Protein AF-A0A3D4QYD0-F1 (afdb_monomer_lite)

Structure (mmCIF, N/CA/C/O backbone):
data_AF-A0A3D4QYD0-F1
#
_entry.id   AF-A0A3D4QYD0-F1
#
loop_
_atom_site.group_PDB
_atom_site.id
_atom_site.type_symbol
_atom_site.label_atom_id
_atom_site.label_alt_id
_atom_site.label_comp_id
_atom_site.label_asym_id
_atom_site.label_entity_id
_atom_site.label_seq_id
_atom_site.pdbx_PDB_ins_code
_atom_site.Cartn_x
_atom_site.Cartn_y
_atom_site.Cartn_z
_atom_site.occupancy
_atom_site.B_iso_or_equiv
_atom_site.auth_seq_id
_atom_site.auth_comp_id
_atom_site.auth_asym_id
_atom_site.auth_atom_id
_atom_site.pdbx_PDB_model_num
ATOM 1 N N . THR A 1 1 ? -41.172 -3.448 20.785 1.00 46.31 1 THR A N 1
ATOM 2 C CA . THR A 1 1 ? -39.763 -3.415 20.336 1.00 46.31 1 THR A CA 1
ATOM 3 C C . THR A 1 1 ? -39.724 -2.817 18.942 1.00 46.31 1 THR A C 1
ATOM 5 O O . THR A 1 1 ? -40.119 -3.503 18.007 1.00 46.31 1 THR A O 1
ATOM 8 N N . PRO A 1 2 ? -39.387 -1.530 18.758 1.00 45.53 2 PRO A N 1
ATOM 9 C CA . PRO A 1 2 ? -39.465 -0.935 17.432 1.00 45.53 2 PRO A CA 1
ATOM 10 C C . PRO A 1 2 ? -38.263 -1.368 16.581 1.00 45.53 2 PRO A C 1
ATOM 12 O O . PRO A 1 2 ? -37.154 -0.883 16.763 1.00 45.53 2 PRO A O 1
ATOM 15 N N . GLY A 1 3 ? -38.528 -2.342 15.707 1.00 53.28 3 GLY A N 1
ATOM 16 C CA . GLY A 1 3 ? -38.059 -2.452 14.323 1.00 53.28 3 GLY A CA 1
ATOM 17 C C . GLY A 1 3 ? -36.594 -2.155 14.017 1.00 53.28 3 GLY A C 1
ATOM 18 O O . GLY A 1 3 ? -36.267 -1.047 13.601 1.00 53.28 3 GLY A O 1
ATOM 19 N N . ALA A 1 4 ? -35.744 -3.183 14.053 1.00 59.50 4 ALA A N 1
ATOM 20 C CA . ALA A 1 4 ? -34.556 -3.183 13.208 1.00 59.50 4 ALA A CA 1
ATOM 21 C C . ALA A 1 4 ? -35.024 -3.192 11.743 1.00 59.50 4 ALA A C 1
ATOM 23 O O . ALA A 1 4 ? -35.640 -4.154 11.282 1.00 59.50 4 ALA A O 1
ATOM 24 N N . ASN A 1 5 ? -34.801 -2.086 11.038 1.00 57.06 5 ASN A N 1
ATOM 25 C CA . ASN A 1 5 ? -35.096 -1.969 9.619 1.00 57.06 5 ASN A CA 1
ATOM 26 C C . ASN A 1 5 ? -34.198 -2.957 8.854 1.00 57.06 5 ASN A C 1
ATOM 28 O O . ASN A 1 5 ? -32.980 -2.793 8.820 1.00 57.06 5 ASN A O 1
ATOM 32 N N . ALA A 1 6 ? -34.792 -3.997 8.269 1.00 59.56 6 ALA A N 1
ATOM 33 C CA . ALA A 1 6 ? -34.094 -5.098 7.599 1.00 59.56 6 ALA A CA 1
ATOM 34 C C . ALA A 1 6 ? -33.412 -4.709 6.264 1.00 59.56 6 ALA A C 1
ATOM 36 O O . ALA A 1 6 ? -32.922 -5.584 5.560 1.00 59.56 6 ALA A O 1
ATOM 37 N N . ASN A 1 7 ? -33.356 -3.412 5.929 1.00 63.47 7 ASN A N 1
ATOM 38 C CA . ASN A 1 7 ? -32.821 -2.874 4.672 1.00 63.47 7 ASN A CA 1
ATOM 39 C C . ASN A 1 7 ? -31.618 -1.925 4.855 1.00 63.47 7 ASN A C 1
ATOM 41 O O . ASN A 1 7 ? -31.359 -1.094 3.987 1.00 63.47 7 ASN A O 1
ATOM 45 N N . ALA A 1 8 ? -30.884 -1.995 5.969 1.00 69.38 8 ALA A N 1
ATOM 46 C CA . ALA A 1 8 ? -29.670 -1.193 6.120 1.00 69.38 8 ALA A CA 1
ATOM 47 C C . ALA A 1 8 ? -28.590 -1.663 5.126 1.00 69.38 8 ALA A C 1
ATOM 49 O O . ALA A 1 8 ? -28.010 -2.739 5.287 1.00 69.38 8 ALA A O 1
ATOM 50 N N . VAL A 1 9 ? -28.318 -0.856 4.096 1.00 77.50 9 VAL A N 1
ATOM 51 C CA . VAL A 1 9 ? -27.144 -1.033 3.234 1.00 77.50 9 VAL A CA 1
ATOM 52 C C . VAL A 1 9 ? -25.910 -0.773 4.091 1.00 77.50 9 VAL A C 1
ATOM 54 O O . VAL A 1 9 ? -25.807 0.264 4.742 1.00 77.50 9 VAL A O 1
ATOM 57 N N . LYS A 1 10 ? -24.983 -1.732 4.128 1.00 82.44 10 LYS A N 1
ATOM 58 C CA . LYS A 1 10 ? -23.708 -1.549 4.815 1.00 82.44 10 LYS A CA 1
ATOM 59 C C . LYS A 1 10 ? -22.708 -0.951 3.833 1.00 82.44 10 LYS A C 1
ATOM 61 O O . LYS A 1 10 ? -22.217 -1.652 2.953 1.00 82.44 10 LYS A O 1
ATOM 66 N N . GLU A 1 11 ? -22.428 0.333 3.989 1.00 87.94 11 GLU A N 1
ATOM 67 C CA . GLU A 1 11 ? -21.356 1.016 3.269 1.00 87.94 11 GLU A CA 1
ATOM 68 C C . GLU A 1 11 ? -20.013 0.609 3.887 1.00 87.94 11 GLU A C 1
ATOM 70 O O . GLU A 1 11 ? -19.832 0.651 5.105 1.00 87.94 11 GLU A O 1
ATOM 75 N N . LEU A 1 12 ? -19.095 0.127 3.053 1.00 94.88 12 LEU A N 1
ATOM 76 C CA . LEU A 1 12 ? -17.784 -0.382 3.450 1.00 94.88 12 LEU A CA 1
ATOM 77 C C . LEU A 1 12 ? -16.720 0.267 2.572 1.00 94.88 12 LEU A C 1
ATOM 79 O O . LEU A 1 12 ? -16.982 0.575 1.409 1.00 94.88 12 LEU A O 1
ATOM 83 N N . LEU A 1 13 ? -15.523 0.443 3.122 1.00 95.88 13 LEU A N 1
ATOM 84 C CA . LEU A 1 13 ? -14.437 1.151 2.459 1.00 95.88 13 LEU A CA 1
ATOM 85 C C . LEU A 1 13 ? -13.306 0.215 2.041 1.00 95.88 13 LEU A C 1
ATOM 87 O O . LEU A 1 13 ? -12.971 -0.761 2.722 1.00 95.88 13 LEU A O 1
ATOM 91 N N . LEU A 1 14 ? -12.697 0.580 0.919 1.00 97.06 14 LEU A N 1
ATOM 92 C CA . LEU A 1 14 ? -11.412 0.087 0.458 1.00 97.06 14 LEU A CA 1
ATOM 93 C C . LEU A 1 14 ? -10.445 1.269 0.454 1.00 97.06 14 LEU A C 1
ATOM 95 O O . LEU A 1 14 ? -10.758 2.297 -0.139 1.00 97.06 14 LEU A O 1
ATOM 99 N N . ALA A 1 15 ? -9.285 1.116 1.089 1.00 97.50 15 ALA A N 1
ATOM 100 C CA . ALA A 1 15 ? -8.208 2.099 0.989 1.00 97.50 15 ALA A CA 1
ATOM 101 C C . ALA A 1 15 ? -7.255 1.712 -0.147 1.00 97.50 15 ALA A C 1
ATOM 103 O O . ALA A 1 15 ? -6.798 0.570 -0.205 1.00 97.50 15 ALA A O 1
ATOM 104 N N . ASP A 1 16 ? -6.947 2.648 -1.038 1.00 97.69 16 ASP A N 1
ATOM 105 C CA . ASP A 1 16 ? -5.992 2.459 -2.131 1.00 97.69 16 ASP A CA 1
ATOM 106 C C . ASP A 1 16 ? -4.821 3.431 -1.944 1.00 97.69 16 ASP A C 1
ATOM 108 O O . ASP A 1 16 ? -4.998 4.648 -2.026 1.00 97.69 16 ASP A O 1
ATOM 112 N N . SER A 1 17 ? -3.619 2.898 -1.699 1.00 96.38 17 SER A N 1
ATOM 113 C CA . SER A 1 17 ? -2.439 3.719 -1.392 1.00 96.38 17 SER A CA 1
ATOM 114 C C . SER A 1 17 ? -2.052 4.682 -2.517 1.00 96.38 17 SER A C 1
ATOM 116 O O . SER A 1 17 ? -1.498 5.745 -2.245 1.00 96.38 17 SER A O 1
ATOM 118 N N . TYR A 1 18 ? -2.340 4.348 -3.776 1.00 96.38 18 TYR A N 1
ATOM 119 C CA . TYR A 1 18 ? -2.056 5.227 -4.909 1.00 96.38 18 TYR A CA 1
ATOM 120 C C . TYR A 1 18 ? -3.014 6.406 -4.960 1.00 96.38 18 TYR A C 1
ATOM 122 O O . TYR A 1 18 ? -2.561 7.532 -5.151 1.00 96.38 18 TYR A O 1
ATOM 130 N N . HIS A 1 19 ? -4.314 6.173 -4.763 1.00 97.56 19 HIS A N 1
ATOM 131 C CA . HIS A 1 19 ? -5.282 7.268 -4.722 1.00 97.56 19 HIS A CA 1
ATOM 132 C C . HIS A 1 19 ? -5.025 8.179 -3.523 1.00 97.56 19 HIS A C 1
ATOM 134 O O . HIS A 1 19 ? -4.993 9.394 -3.687 1.00 97.56 19 HIS A O 1
ATOM 140 N N . MET A 1 20 ? -4.712 7.612 -2.357 1.00 96.44 20 MET A N 1
ATOM 141 C CA . MET A 1 20 ? -4.337 8.402 -1.184 1.00 96.44 20 MET A CA 1
ATOM 142 C C . MET A 1 20 ? -3.087 9.259 -1.438 1.00 96.44 20 MET A C 1
ATOM 144 O O . MET A 1 20 ? -3.070 10.440 -1.098 1.00 96.44 20 MET A O 1
ATOM 148 N N . ALA A 1 21 ? -2.056 8.710 -2.092 1.00 94.19 21 ALA A N 1
ATOM 149 C CA . ALA A 1 21 ? -0.861 9.473 -2.456 1.00 94.19 21 ALA A CA 1
ATOM 150 C C . ALA A 1 21 ? -1.158 10.575 -3.492 1.00 94.19 21 ALA A C 1
ATOM 152 O O . ALA A 1 21 ? -0.674 11.700 -3.351 1.00 94.19 21 ALA A O 1
ATOM 153 N N . LEU A 1 22 ? -1.964 10.270 -4.516 1.00 95.25 22 LEU A N 1
ATOM 154 C CA . LEU A 1 22 ? -2.351 11.208 -5.573 1.00 95.25 22 LEU A CA 1
ATOM 155 C C . LEU A 1 22 ? -3.144 12.398 -5.016 1.00 95.25 22 LEU A C 1
ATOM 157 O O . LEU A 1 22 ? -2.841 13.547 -5.343 1.00 95.25 22 LEU A O 1
ATOM 161 N N . GLU A 1 23 ? -4.107 12.119 -4.139 1.00 97.19 23 GLU A N 1
ATOM 162 C CA . GLU A 1 23 ? -4.979 13.117 -3.510 1.00 97.19 23 GLU A CA 1
ATOM 163 C C . GLU A 1 23 ? -4.333 13.798 -2.292 1.00 97.19 23 GLU A C 1
ATOM 165 O O . GLU A 1 23 ? -4.920 14.700 -1.694 1.00 97.19 23 GLU A O 1
ATOM 170 N N . LYS A 1 24 ? -3.100 13.406 -1.934 1.00 95.31 24 LYS A N 1
ATOM 171 C CA . LYS A 1 24 ? -2.380 13.869 -0.733 1.00 95.31 24 LYS A CA 1
ATOM 172 C C . LYS A 1 24 ? -3.205 13.673 0.541 1.00 95.31 24 LYS A C 1
ATOM 174 O O . LYS A 1 24 ? -3.205 14.519 1.438 1.00 95.31 24 LYS A O 1
ATOM 179 N N . GLU A 1 25 ? -3.922 12.560 0.601 1.00 96.06 25 GLU A N 1
ATOM 180 C CA . GLU A 1 25 ? -4.767 12.205 1.727 1.00 96.06 25 GLU A CA 1
ATOM 181 C C . GLU A 1 25 ? -3.893 11.842 2.939 1.00 96.06 25 GLU A C 1
ATOM 183 O O . GLU A 1 25 ? -2.952 11.049 2.813 1.00 96.06 25 GLU A O 1
ATOM 188 N N . PRO A 1 26 ? -4.151 12.416 4.127 1.00 95.50 26 PRO A N 1
ATOM 189 C CA . PRO A 1 26 ? -3.360 12.102 5.306 1.00 95.50 26 PRO A CA 1
ATOM 190 C C . PRO A 1 26 ? -3.639 10.670 5.766 1.00 95.50 26 PRO A C 1
ATOM 192 O O . PRO A 1 26 ? -4.789 10.258 5.869 1.00 95.50 26 PRO A O 1
ATOM 195 N N . LEU A 1 27 ? -2.604 9.919 6.150 1.00 95.19 27 LEU A N 1
ATOM 196 C CA . LEU A 1 27 ? -2.774 8.523 6.577 1.00 95.19 27 LEU A CA 1
ATOM 197 C C . LEU A 1 27 ? -3.623 8.349 7.851 1.00 95.19 27 LEU A C 1
ATOM 199 O O . LEU A 1 27 ? -4.097 7.245 8.120 1.00 95.19 27 LEU A O 1
ATOM 203 N N .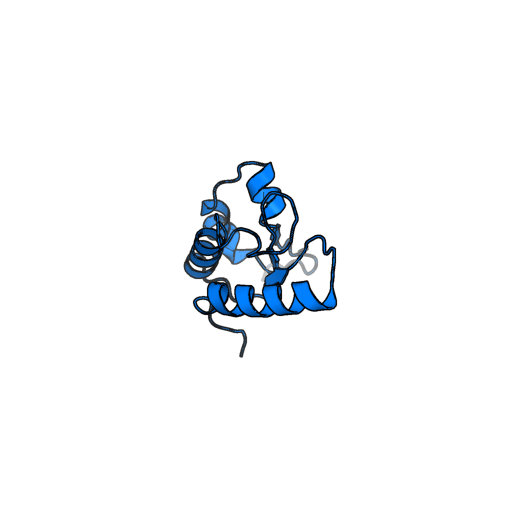 SER A 1 28 ? -3.861 9.423 8.614 1.00 95.69 28 SER A N 1
ATOM 204 C CA . SER A 1 28 ? -4.739 9.407 9.792 1.00 95.69 28 SER A CA 1
ATOM 205 C C . SER A 1 28 ? -6.164 8.949 9.468 1.00 95.69 28 SER A C 1
ATOM 207 O O . SER A 1 28 ? -6.797 8.319 10.317 1.00 95.69 28 SER A O 1
ATOM 209 N N . VAL A 1 29 ? -6.636 9.156 8.230 1.00 96.31 29 VAL A N 1
ATOM 210 C CA . VAL A 1 29 ? -7.969 8.706 7.786 1.00 96.31 29 VAL A CA 1
ATOM 211 C C . VAL A 1 29 ? -8.161 7.196 7.918 1.00 96.31 29 VAL A C 1
ATOM 213 O O . VAL A 1 29 ? -9.285 6.737 8.117 1.00 96.31 29 VAL A O 1
ATOM 216 N N . LEU A 1 30 ? -7.082 6.404 7.855 1.00 96.25 30 LEU A N 1
ATOM 217 C CA . LEU A 1 30 ? -7.143 4.950 8.033 1.00 96.25 30 LEU A CA 1
ATOM 218 C C . LEU A 1 30 ? -7.599 4.584 9.447 1.00 96.25 30 LEU A C 1
ATOM 220 O O . LEU A 1 30 ? -8.341 3.621 9.628 1.00 96.25 30 LEU A O 1
ATOM 224 N N . SER A 1 31 ? -7.180 5.366 10.444 1.00 94.50 31 SER A N 1
ATOM 225 C CA . SER A 1 31 ? -7.630 5.199 11.826 1.00 94.50 31 SER A CA 1
ATOM 226 C C . SER A 1 31 ? -9.054 5.724 12.009 1.00 94.50 31 SER A C 1
ATOM 228 O O . SER A 1 31 ? -9.885 5.031 12.598 1.00 94.50 31 SER A O 1
ATOM 230 N N . ASP A 1 32 ? -9.371 6.889 11.439 1.00 95.88 32 ASP A N 1
ATOM 231 C CA . ASP A 1 32 ? -10.704 7.507 11.540 1.00 95.88 32 ASP A CA 1
ATOM 232 C C . ASP A 1 32 ? -11.804 6.619 10.929 1.00 95.88 32 ASP A C 1
ATOM 234 O O . ASP A 1 32 ? -12.936 6.558 11.418 1.00 95.88 32 ASP A O 1
ATOM 238 N N . THR A 1 33 ? -11.456 5.863 9.886 1.00 95.25 33 THR A N 1
ATOM 239 C CA . THR A 1 33 ? -12.377 5.002 9.128 1.00 95.25 33 THR A CA 1
ATOM 240 C C . THR A 1 33 ? -12.181 3.505 9.373 1.00 95.25 33 THR A C 1
ATOM 242 O O . THR A 1 33 ? -12.816 2.680 8.712 1.00 95.25 33 THR A O 1
ATOM 245 N N . ALA A 1 34 ? -11.374 3.120 10.368 1.00 94.56 34 ALA A N 1
ATOM 246 C CA . ALA A 1 34 ? -10.992 1.727 10.629 1.00 94.56 34 ALA A CA 1
ATOM 247 C C . ALA A 1 34 ? -12.184 0.756 10.751 1.00 94.56 34 ALA A C 1
ATOM 249 O O . ALA A 1 34 ? -12.109 -0.401 10.346 1.00 94.56 34 ALA A O 1
ATOM 250 N N . HIS A 1 35 ? -13.309 1.236 11.288 1.00 93.25 35 HIS A N 1
ATOM 251 C CA . HIS A 1 35 ? -14.539 0.466 11.484 1.00 93.25 35 HIS A CA 1
ATOM 252 C C . HIS A 1 35 ? -15.306 0.154 10.181 1.00 93.25 35 HIS A C 1
ATOM 254 O O . HIS A 1 35 ? -16.161 -0.736 10.178 1.00 93.25 35 HIS A O 1
ATOM 260 N N . LEU A 1 36 ? -15.001 0.860 9.087 1.00 95.31 36 LEU A N 1
ATOM 261 C CA . LEU A 1 36 ? -15.579 0.667 7.751 1.00 95.31 36 LEU A CA 1
ATOM 262 C C . LEU A 1 36 ? -14.606 -0.020 6.784 1.00 95.31 36 LEU A C 1
ATOM 264 O O . LEU A 1 36 ? -15.045 -0.557 5.767 1.00 95.31 36 LEU A O 1
ATOM 268 N N . LEU A 1 37 ? -13.304 0.002 7.081 1.00 95.12 37 LEU A N 1
ATOM 269 C CA . LEU A 1 37 ? -12.251 -0.499 6.202 1.00 95.12 37 LEU A CA 1
ATOM 270 C C . LEU A 1 37 ? -12.246 -2.034 6.136 1.00 95.12 37 LEU A C 1
ATOM 272 O O . LEU A 1 37 ? -11.965 -2.718 7.122 1.00 95.12 37 LEU A O 1
ATOM 276 N N . VAL A 1 38 ? -12.514 -2.588 4.952 1.00 94.94 38 VAL A N 1
ATOM 277 C CA . VAL A 1 38 ? -12.592 -4.048 4.734 1.00 94.94 38 VAL A CA 1
ATOM 278 C C . VAL A 1 38 ? -11.582 -4.584 3.733 1.00 94.94 38 VAL A C 1
ATOM 280 O O . VAL A 1 38 ? -11.313 -5.788 3.731 1.00 94.94 38 VAL A O 1
ATOM 283 N N . HIS A 1 39 ? -11.022 -3.717 2.891 1.00 96.00 39 HIS A N 1
ATOM 284 C CA . HIS A 1 39 ? -10.006 -4.104 1.925 1.00 96.00 39 HIS A CA 1
ATOM 285 C C . HIS A 1 39 ? -8.966 -3.004 1.710 1.00 96.00 39 HIS A C 1
ATOM 287 O O . HIS A 1 39 ? -9.218 -1.832 1.980 1.00 96.00 39 HIS A O 1
ATOM 293 N N . VAL A 1 40 ? -7.790 -3.395 1.225 1.00 97.06 40 VAL A N 1
ATOM 294 C CA . VAL A 1 40 ? -6.685 -2.486 0.933 1.00 97.06 40 VAL A CA 1
ATOM 295 C C . VAL A 1 40 ? -6.051 -2.884 -0.390 1.00 97.06 40 VAL A C 1
ATOM 297 O O . VAL A 1 40 ? -5.654 -4.043 -0.568 1.00 97.06 40 VAL A O 1
ATOM 300 N N . HIS A 1 41 ? -5.895 -1.903 -1.267 1.00 97.75 41 HIS A N 1
ATOM 301 C CA . HIS A 1 41 ? -5.037 -1.972 -2.437 1.00 97.75 41 HIS A CA 1
ATOM 302 C C . HIS A 1 41 ? -3.740 -1.205 -2.190 1.00 97.75 41 HIS A C 1
ATOM 304 O O . HIS A 1 41 ? -3.731 -0.152 -1.551 1.00 97.75 41 HIS A O 1
ATOM 310 N N . ILE A 1 42 ? -2.632 -1.765 -2.672 1.00 95.38 42 ILE A N 1
ATOM 311 C CA . ILE A 1 42 ? -1.303 -1.197 -2.461 1.00 95.38 42 ILE A CA 1
ATOM 312 C C . ILE A 1 42 ? -0.482 -1.168 -3.751 1.00 95.38 42 ILE A C 1
ATOM 314 O O . ILE A 1 42 ? -0.395 -2.155 -4.486 1.00 95.38 42 ILE A O 1
ATOM 318 N N . SER A 1 43 ? 0.155 -0.031 -4.002 1.00 95.81 43 SER A N 1
ATOM 319 C CA . SER A 1 43 ? 1.138 0.185 -5.064 1.00 95.81 43 SER A CA 1
ATOM 320 C C . SER A 1 43 ? 2.053 1.353 -4.706 1.00 95.81 43 SER A C 1
ATOM 322 O O . SER A 1 43 ? 1.763 2.114 -3.785 1.00 95.81 43 SER A O 1
ATOM 324 N N . GLU A 1 44 ? 3.122 1.543 -5.473 1.00 94.44 44 GLU A N 1
ATOM 325 C CA . GLU A 1 44 ? 3.886 2.795 -5.440 1.00 94.44 44 GLU A CA 1
ATOM 326 C C . GLU A 1 44 ? 3.021 3.977 -5.917 1.00 94.44 44 GLU A C 1
ATOM 328 O O . GLU A 1 44 ? 2.004 3.788 -6.600 1.00 94.44 44 GLU A O 1
ATOM 333 N N . ALA A 1 45 ? 3.444 5.205 -5.602 1.00 93.06 45 ALA A N 1
ATOM 334 C CA . ALA A 1 45 ? 2.736 6.436 -5.980 1.00 93.06 45 ALA A CA 1
ATOM 335 C C . ALA A 1 45 ? 2.641 6.648 -7.505 1.00 93.06 45 ALA A C 1
ATOM 337 O O . ALA A 1 45 ? 1.769 7.361 -7.993 1.00 93.06 45 ALA A O 1
ATOM 338 N N . ASP A 1 46 ? 3.501 5.991 -8.284 1.00 93.38 46 ASP A N 1
ATOM 339 C CA . ASP A 1 46 ? 3.450 5.973 -9.748 1.00 93.38 46 ASP A CA 1
ATOM 340 C C . ASP A 1 46 ? 2.661 4.771 -10.311 1.00 93.38 46 ASP A C 1
ATOM 342 O O . ASP A 1 46 ? 2.759 4.474 -11.503 1.00 93.38 46 ASP A O 1
ATOM 346 N N . ARG A 1 47 ? 1.881 4.068 -9.472 1.00 95.25 47 ARG A N 1
ATOM 347 C CA . ARG A 1 47 ? 1.094 2.852 -9.781 1.00 95.25 47 ARG A CA 1
ATOM 348 C C . ARG A 1 47 ? 1.942 1.652 -10.225 1.00 95.25 47 ARG A C 1
ATOM 350 O O . ARG A 1 47 ? 1.415 0.704 -10.812 1.00 95.25 47 ARG A O 1
ATOM 357 N N . THR A 1 48 ? 3.251 1.668 -9.977 1.00 95.12 48 THR A N 1
ATOM 358 C CA . THR A 1 48 ? 4.112 0.489 -10.161 1.00 95.12 48 THR A CA 1
ATOM 359 C C . THR A 1 48 ? 4.064 -0.426 -8.941 1.00 95.12 48 THR A C 1
ATOM 361 O O . THR A 1 48 ? 3.411 -0.130 -7.937 1.00 95.12 48 THR A O 1
ATOM 364 N N . TYR A 1 49 ? 4.677 -1.601 -9.060 1.00 95.06 49 TYR A N 1
ATOM 365 C CA . TYR A 1 49 ? 4.595 -2.621 -8.030 1.00 95.06 49 TYR A CA 1
ATOM 366 C C . TYR A 1 49 ? 5.195 -2.157 -6.689 1.00 95.06 49 TYR A C 1
ATOM 368 O O . TYR A 1 49 ? 6.241 -1.507 -6.681 1.00 95.06 49 TYR A O 1
ATOM 376 N N . PRO A 1 50 ? 4.571 -2.496 -5.544 1.00 94.38 50 PRO A N 1
ATOM 377 C CA . PRO A 1 50 ? 5.046 -2.063 -4.232 1.00 94.38 50 PRO A CA 1
ATOM 378 C C . PRO A 1 50 ? 6.441 -2.626 -3.929 1.00 94.38 50 PRO A C 1
ATOM 380 O O . PRO A 1 50 ? 6.692 -3.822 -4.093 1.00 94.38 50 PRO A O 1
ATOM 383 N N . GLY A 1 51 ? 7.341 -1.765 -3.456 1.00 90.06 51 GLY A N 1
ATOM 384 C CA . GLY A 1 51 ? 8.728 -2.096 -3.136 1.00 90.06 51 GLY A CA 1
ATOM 385 C C . GLY A 1 51 ? 9.721 -1.833 -4.269 1.00 90.06 51 GLY A C 1
ATOM 386 O O . GLY A 1 51 ? 10.912 -2.083 -4.077 1.00 90.06 51 GLY A O 1
ATOM 387 N N . LYS A 1 52 ? 9.282 -1.308 -5.423 1.00 90.25 52 LYS A N 1
ATOM 388 C CA . LYS A 1 52 ? 10.158 -0.996 -6.567 1.00 90.25 52 LYS A CA 1
ATOM 389 C C . LYS A 1 52 ? 11.273 -0.014 -6.211 1.00 90.25 52 LYS A C 1
ATOM 391 O O . LYS A 1 52 ? 12.390 -0.156 -6.702 1.00 90.25 52 LYS A O 1
ATOM 396 N N . TYR A 1 53 ? 10.986 0.946 -5.334 1.00 86.38 53 TYR A N 1
ATOM 397 C CA . TYR A 1 53 ? 11.922 2.004 -4.936 1.00 86.38 53 TYR A CA 1
ATOM 398 C C . TYR A 1 53 ? 12.535 1.782 -3.546 1.00 86.38 53 TYR A C 1
ATOM 400 O O . TYR A 1 53 ? 12.968 2.730 -2.899 1.00 86.38 53 TYR A O 1
ATOM 408 N N . ASN A 1 54 ? 12.589 0.531 -3.070 1.00 72.44 54 ASN A N 1
ATOM 409 C CA . ASN A 1 54 ? 13.120 0.160 -1.750 1.00 72.44 54 ASN A CA 1
ATOM 410 C C . ASN A 1 54 ? 12.398 0.793 -0.539 1.00 72.44 54 ASN A C 1
ATOM 412 O O . ASN A 1 54 ? 12.977 0.877 0.543 1.00 72.44 54 ASN A O 1
ATOM 416 N N . GLY A 1 55 ? 11.109 1.122 -0.677 1.00 58.62 55 GLY A N 1
ATOM 417 C CA . GLY A 1 55 ? 10.213 1.358 0.461 1.00 58.62 55 GLY A CA 1
ATOM 418 C C . GLY A 1 55 ? 9.975 2.813 0.851 1.00 58.62 55 GLY A C 1
ATOM 419 O O . GLY A 1 55 ? 9.894 3.103 2.042 1.00 58.62 55 GLY A O 1
ATOM 420 N N . ALA A 1 56 ? 9.821 3.705 -0.127 1.00 69.81 56 ALA A N 1
ATOM 421 C CA . ALA A 1 56 ? 9.193 5.000 0.122 1.00 69.81 56 ALA A CA 1
ATOM 422 C C . ALA A 1 5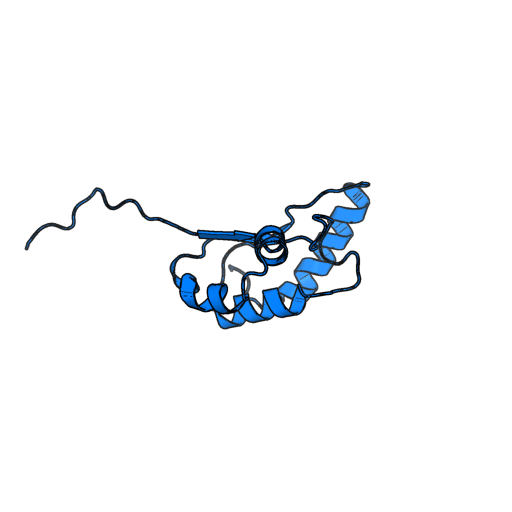6 ? 7.732 4.785 0.577 1.00 69.81 56 ALA A C 1
ATOM 424 O O . ALA A 1 56 ? 7.030 3.970 -0.017 1.00 69.81 56 ALA A O 1
ATOM 425 N N . ASP A 1 57 ? 7.329 5.464 1.657 1.00 79.69 57 ASP A N 1
ATOM 426 C CA . ASP A 1 57 ? 5.982 5.667 2.240 1.00 79.69 57 ASP A CA 1
ATOM 427 C C . ASP A 1 57 ? 5.119 4.432 2.608 1.00 79.69 57 ASP A C 1
ATOM 429 O O . ASP A 1 57 ? 4.351 4.458 3.571 1.00 79.69 57 ASP A O 1
ATOM 433 N N . LEU A 1 58 ? 5.262 3.301 1.919 1.00 91.50 58 LEU A N 1
ATOM 434 C CA . LEU A 1 58 ? 4.485 2.080 2.144 1.00 91.50 58 LEU A CA 1
ATOM 435 C C . LEU A 1 58 ? 4.703 1.413 3.515 1.00 91.50 58 LEU A C 1
ATOM 437 O O . LEU A 1 58 ? 3.741 0.840 4.034 1.00 91.50 58 LEU A O 1
ATOM 441 N N . PRO A 1 59 ? 5.904 1.447 4.132 1.00 91.38 59 PRO A N 1
ATOM 442 C CA . PRO A 1 59 ? 6.057 0.995 5.513 1.00 91.38 59 PRO A CA 1
ATOM 443 C C . PRO A 1 59 ? 5.210 1.814 6.495 1.00 91.38 59 PRO A C 1
ATOM 445 O O . PRO A 1 59 ? 4.549 1.227 7.347 1.00 91.38 59 PRO A O 1
ATOM 448 N N . GLU A 1 60 ? 5.154 3.140 6.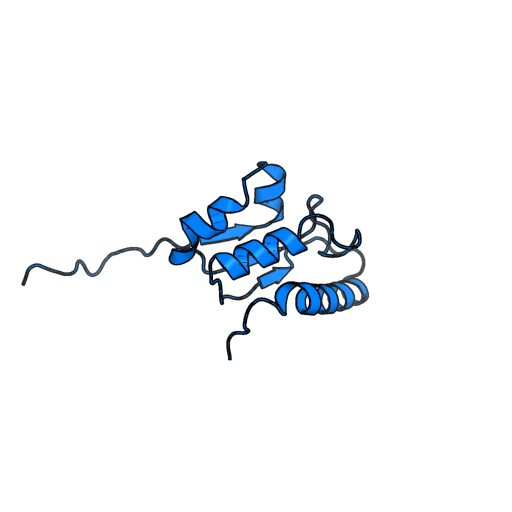331 1.00 91.81 60 GLU A N 1
ATOM 449 C CA . GLU A 1 60 ? 4.326 4.012 7.174 1.00 91.81 60 GLU A CA 1
ATOM 450 C C . GLU A 1 60 ? 2.835 3.724 6.965 1.00 91.81 60 GLU A C 1
ATOM 452 O O . GLU A 1 60 ? 2.088 3.573 7.930 1.00 91.81 60 GLU A O 1
ATOM 457 N N . PHE A 1 61 ? 2.408 3.544 5.713 1.00 93.69 61 PHE A N 1
ATOM 458 C CA . PHE A 1 61 ? 1.050 3.105 5.388 1.00 93.69 61 PHE A CA 1
ATOM 459 C C . PHE A 1 61 ? 0.677 1.792 6.103 1.00 93.69 61 PHE A C 1
ATOM 461 O O . PHE A 1 61 ? -0.392 1.686 6.709 1.00 93.69 61 PHE A O 1
ATOM 468 N N . ALA A 1 62 ? 1.568 0.795 6.091 1.00 93.56 62 ALA A N 1
ATOM 469 C CA . ALA A 1 62 ? 1.353 -0.479 6.780 1.00 93.56 62 ALA A CA 1
ATOM 470 C C . ALA A 1 62 ? 1.310 -0.328 8.313 1.00 93.56 62 ALA A C 1
ATOM 472 O O . ALA A 1 62 ? 0.485 -0.973 8.971 1.00 93.56 62 ALA A O 1
ATOM 473 N N . ASP A 1 63 ? 2.144 0.542 8.885 1.00 93.12 63 ASP A N 1
ATOM 474 C CA . ASP A 1 63 ? 2.128 0.853 10.317 1.00 93.12 63 ASP A CA 1
ATOM 475 C C . ASP A 1 63 ? 0.822 1.543 10.738 1.00 93.12 63 ASP A C 1
ATOM 477 O O . ASP A 1 63 ? 0.267 1.213 11.789 1.00 93.12 63 ASP A O 1
ATOM 481 N N . GLN A 1 64 ? 0.270 2.425 9.902 1.00 94.69 64 GLN A N 1
ATOM 482 C CA . GLN A 1 64 ? -1.026 3.065 10.152 1.00 94.69 64 GLN A CA 1
ATOM 483 C C . GLN A 1 64 ? -2.185 2.069 10.071 1.00 94.69 64 GLN A C 1
ATOM 485 O O . GLN A 1 64 ? -3.048 2.063 10.946 1.00 94.69 64 GLN A O 1
ATOM 490 N N . LEU A 1 65 ? -2.173 1.146 9.103 1.00 95.38 65 LEU A N 1
ATOM 491 C CA . LEU A 1 65 ? -3.148 0.047 9.057 1.00 95.38 65 LEU A CA 1
ATOM 492 C C . LEU A 1 65 ? -3.088 -0.825 10.318 1.00 95.38 65 LEU A C 1
ATOM 494 O O . LEU A 1 65 ? -4.121 -1.217 10.866 1.00 95.38 65 LEU A O 1
ATOM 498 N N . LYS A 1 66 ? -1.881 -1.117 10.811 1.00 93.56 66 LYS A N 1
ATOM 499 C CA . LYS A 1 66 ? -1.696 -1.842 12.071 1.00 93.56 66 LYS A CA 1
ATOM 500 C C . LYS A 1 66 ? -2.239 -1.053 13.261 1.00 93.56 66 LYS A C 1
ATOM 502 O O . LYS A 1 66 ? -2.920 -1.644 14.099 1.00 93.56 66 LYS A O 1
ATOM 507 N N . ALA A 1 67 ? -1.938 0.242 13.348 1.00 93.00 67 ALA A N 1
ATOM 508 C CA . ALA A 1 67 ? -2.420 1.120 14.414 1.00 93.00 67 ALA A CA 1
ATOM 509 C C . ALA A 1 67 ? -3.955 1.222 14.417 1.00 9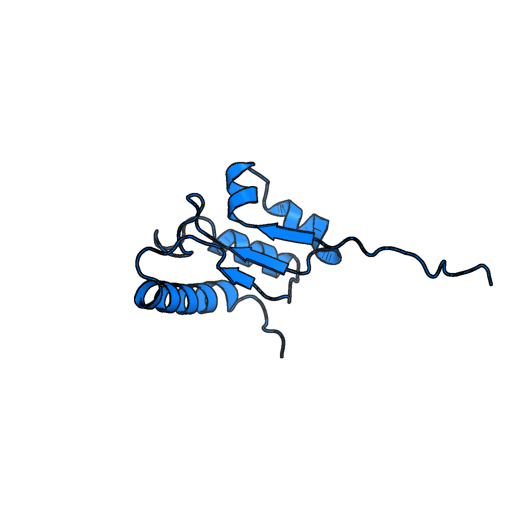3.00 67 ALA A C 1
ATOM 511 O O . ALA A 1 67 ? -4.570 1.151 15.479 1.00 93.00 67 ALA A O 1
ATOM 512 N N . ALA A 1 68 ? -4.567 1.250 13.230 1.00 93.88 68 ALA A N 1
ATOM 513 C CA . ALA A 1 68 ? -6.011 1.178 13.019 1.00 93.88 68 ALA A CA 1
ATOM 514 C C . ALA A 1 68 ? -6.623 -0.194 13.378 1.00 93.88 68 ALA A C 1
ATOM 516 O O . ALA A 1 68 ? -7.840 -0.368 13.357 1.00 93.88 68 ALA A O 1
ATOM 517 N N . GLY A 1 69 ? -5.805 -1.200 13.706 1.00 93.12 69 GLY A N 1
ATOM 518 C CA . GLY A 1 69 ? -6.272 -2.544 14.041 1.00 93.12 69 GLY A CA 1
ATOM 519 C C . GLY A 1 69 ? -6.818 -3.320 12.842 1.00 93.12 69 GLY A C 1
ATOM 520 O O . GLY A 1 69 ? -7.579 -4.273 13.038 1.00 93.12 69 GLY A O 1
ATOM 521 N N . TYR A 1 70 ? -6.437 -2.936 11.619 1.00 93.75 70 TYR A N 1
ATOM 522 C CA . TYR A 1 70 ? -6.853 -3.607 10.394 1.00 93.75 70 TYR A CA 1
ATOM 523 C C . TYR A 1 70 ? -6.378 -5.067 10.378 1.00 93.75 70 TYR A C 1
ATOM 525 O O . TYR A 1 70 ? -5.251 -5.383 10.755 1.00 93.75 70 TYR A O 1
ATOM 533 N N . LYS A 1 71 ? -7.261 -5.976 9.954 1.00 90.62 71 LYS A N 1
ATOM 534 C CA . LYS A 1 71 ? -7.009 -7.433 9.880 1.00 90.62 71 LYS A CA 1
ATOM 535 C C . LYS A 1 71 ? -7.442 -8.039 8.544 1.00 90.62 71 LYS A C 1
ATOM 537 O O . LYS A 1 71 ? -7.480 -9.260 8.401 1.00 90.62 71 LYS A O 1
ATOM 542 N N . GLY A 1 72 ? -7.857 -7.194 7.601 1.00 90.31 72 GLY A N 1
ATOM 543 C CA . GLY A 1 72 ? -8.337 -7.626 6.296 1.00 90.31 72 GLY A CA 1
ATOM 544 C C . GLY A 1 72 ? -7.195 -7.968 5.340 1.00 90.31 72 GLY A C 1
ATOM 545 O O . GLY A 1 72 ? -6.012 -7.891 5.673 1.00 90.31 72 GLY A O 1
ATOM 546 N N . ARG A 1 73 ? -7.558 -8.351 4.115 1.00 92.06 73 ARG A N 1
ATOM 547 C CA . ARG A 1 73 ? -6.582 -8.668 3.064 1.00 92.06 73 ARG A CA 1
ATOM 548 C C . ARG A 1 73 ? -5.981 -7.396 2.476 1.00 92.06 73 ARG A C 1
ATOM 550 O O . ARG A 1 73 ? -6.675 -6.390 2.340 1.00 92.06 73 ARG A O 1
ATOM 557 N N . ILE A 1 74 ? -4.719 -7.485 2.075 1.00 94.19 74 ILE A N 1
ATOM 558 C CA . ILE A 1 74 ? -3.991 -6.450 1.337 1.00 94.19 74 ILE A CA 1
ATOM 559 C C . ILE A 1 74 ? -3.626 -7.053 -0.017 1.00 94.19 74 ILE A C 1
ATOM 561 O O . ILE A 1 74 ? -3.131 -8.178 -0.072 1.00 94.19 74 ILE A O 1
ATOM 565 N N . THR A 1 75 ? -3.923 -6.355 -1.108 1.00 95.44 75 THR A N 1
ATOM 566 C CA . THR A 1 75 ? -3.658 -6.824 -2.476 1.00 95.44 75 THR A CA 1
ATOM 567 C C . THR A 1 75 ? -2.848 -5.790 -3.235 1.00 95.44 75 THR A C 1
ATOM 569 O O . THR A 1 75 ? -3.132 -4.600 -3.159 1.00 95.44 75 THR A O 1
ATOM 572 N N . ALA A 1 76 ? -1.825 -6.238 -3.962 1.00 95.75 76 ALA A N 1
ATOM 573 C CA . ALA A 1 76 ? -1.102 -5.357 -4.865 1.00 95.75 76 ALA A CA 1
ATOM 574 C C . ALA A 1 76 ? -1.974 -5.042 -6.085 1.00 95.75 76 ALA A C 1
ATOM 576 O O . ALA A 1 76 ? -2.271 -5.943 -6.870 1.00 95.75 76 ALA A O 1
ATOM 577 N N . GLU A 1 77 ? -2.353 -3.778 -6.257 1.00 97.06 77 GLU A N 1
ATOM 578 C CA . GLU A 1 77 ? -3.064 -3.296 -7.444 1.00 97.06 77 GLU A CA 1
ATOM 579 C C . GLU A 1 77 ? -2.151 -2.333 -8.204 1.00 97.06 77 GLU A C 1
ATOM 581 O O . GLU A 1 77 ? -2.083 -1.139 -7.928 1.00 97.06 77 GLU A O 1
ATOM 586 N N . CYS A 1 78 ? -1.374 -2.874 -9.137 1.00 96.25 78 CYS A N 1
ATOM 587 C CA . CYS A 1 78 ? -0.283 -2.147 -9.773 1.00 96.25 78 CYS A CA 1
ATOM 588 C C . CYS A 1 78 ? -0.047 -2.620 -11.207 1.00 96.25 78 CYS A C 1
ATOM 590 O O . CYS A 1 78 ? -0.554 -3.656 -11.642 1.00 96.25 78 CYS A O 1
ATOM 592 N N . ARG A 1 79 ? 0.743 -1.846 -11.951 1.00 97.12 79 ARG A N 1
ATOM 593 C CA . ARG A 1 79 ? 1.224 -2.240 -13.274 1.00 97.12 79 ARG A CA 1
ATOM 594 C C . ARG A 1 79 ? 2.455 -3.127 -13.152 1.00 97.12 79 ARG A C 1
ATOM 596 O O . ARG A 1 79 ? 3.391 -2.794 -12.425 1.00 97.12 79 ARG A O 1
ATOM 603 N N . PHE A 1 80 ? 2.457 -4.186 -13.952 1.00 95.25 80 PHE A N 1
ATOM 604 C CA . PHE A 1 80 ? 3.598 -5.067 -14.155 1.00 95.25 80 PHE A CA 1
ATOM 605 C C . PHE A 1 80 ? 4.144 -4.912 -15.578 1.00 95.25 80 PHE A C 1
ATOM 607 O O . PHE A 1 80 ? 3.371 -4.768 -16.527 1.00 95.25 80 PHE A O 1
ATOM 614 N N . THR A 1 81 ? 5.466 -4.955 -15.716 1.00 96.38 81 THR A N 1
ATOM 615 C CA . THR A 1 81 ? 6.182 -5.064 -16.999 1.00 96.38 81 THR A CA 1
ATOM 616 C C . THR A 1 81 ? 6.624 -6.508 -17.241 1.00 96.38 81 THR A C 1
ATOM 618 O O . THR A 1 81 ? 6.530 -7.001 -18.361 1.00 96.38 81 THR A O 1
ATOM 621 N N . ASP A 1 82 ? 7.036 -7.206 -16.179 1.00 96.56 82 ASP A N 1
ATOM 622 C CA . ASP A 1 82 ? 7.299 -8.647 -16.155 1.00 96.56 82 ASP A CA 1
ATO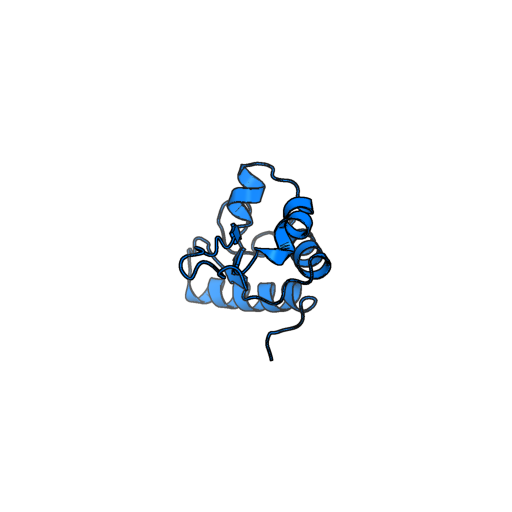M 623 C C . ASP A 1 82 ? 6.557 -9.253 -14.964 1.00 96.56 82 ASP A C 1
ATOM 625 O O . ASP A 1 82 ? 7.054 -9.290 -13.838 1.00 96.56 82 ASP A O 1
ATOM 629 N N . PHE A 1 83 ? 5.345 -9.745 -15.221 1.00 95.69 83 PHE A N 1
ATOM 630 C CA . PHE A 1 83 ? 4.474 -10.267 -14.174 1.00 95.69 83 PHE A CA 1
ATOM 631 C C . PHE A 1 83 ? 5.119 -11.395 -13.359 1.00 95.69 83 PHE A C 1
ATOM 633 O O . PHE A 1 83 ? 4.943 -11.440 -12.143 1.00 95.69 83 PHE A O 1
ATOM 640 N N . VAL A 1 84 ? 5.860 -12.310 -13.991 1.00 97.38 84 VAL A N 1
ATOM 641 C CA . VAL A 1 84 ? 6.397 -13.491 -13.294 1.00 97.38 84 VAL A CA 1
ATOM 642 C C . VAL A 1 84 ? 7.470 -13.067 -12.297 1.00 97.38 84 VAL A C 1
ATOM 644 O O . VAL A 1 84 ? 7.400 -13.435 -11.124 1.00 97.38 84 VAL A O 1
ATOM 647 N N . THR A 1 85 ? 8.426 -12.252 -12.739 1.00 96.44 85 THR A N 1
ATOM 648 C CA . THR A 1 85 ? 9.513 -11.773 -11.876 1.00 96.44 85 THR A CA 1
ATOM 649 C C . THR A 1 85 ? 8.994 -10.793 -10.825 1.00 96.44 85 THR A C 1
ATOM 651 O O . THR A 1 85 ? 9.288 -10.924 -9.634 1.00 96.44 85 THR A O 1
ATOM 654 N N . GLU A 1 86 ? 8.186 -9.817 -11.236 1.00 96.00 86 GLU A N 1
ATOM 655 C CA . GLU A 1 86 ? 7.753 -8.729 -10.360 1.00 96.00 86 GLU A CA 1
ATOM 656 C C . GLU A 1 86 ? 6.724 -9.196 -9.323 1.00 96.00 86 GLU A C 1
ATOM 658 O O . GLU A 1 86 ? 6.792 -8.766 -8.173 1.00 96.00 86 GLU A O 1
ATOM 663 N N . SER A 1 87 ? 5.823 -10.131 -9.649 1.00 95.81 87 SER A N 1
ATOM 664 C CA . SER A 1 87 ? 4.872 -10.669 -8.658 1.00 95.81 87 SER A CA 1
ATOM 665 C C . SER A 1 87 ? 5.571 -11.417 -7.515 1.00 95.81 87 SER A C 1
ATOM 667 O O . SER A 1 87 ? 5.144 -11.322 -6.360 1.00 95.81 87 SER A O 1
ATOM 669 N N . ALA A 1 88 ? 6.685 -12.105 -7.790 1.00 96.00 88 ALA A N 1
ATOM 670 C CA . ALA A 1 88 ? 7.492 -12.759 -6.761 1.00 96.00 88 ALA A CA 1
ATOM 671 C C . ALA A 1 88 ? 8.182 -11.740 -5.832 1.00 96.00 88 ALA A C 1
ATOM 673 O O . ALA A 1 88 ? 8.223 -11.934 -4.607 1.00 96.00 88 ALA A O 1
ATOM 674 N N . ILE A 1 89 ? 8.674 -10.632 -6.399 1.00 94.81 89 ILE A N 1
ATOM 675 C CA . ILE A 1 89 ? 9.234 -9.497 -5.648 1.00 94.81 89 ILE A CA 1
ATOM 676 C C . ILE A 1 89 ? 8.150 -8.878 -4.761 1.00 94.81 89 ILE A C 1
ATOM 678 O O . ILE A 1 89 ? 8.350 -8.759 -3.551 1.00 94.81 89 ILE A O 1
ATOM 682 N N . VAL A 1 90 ? 6.977 -8.578 -5.326 1.00 95.25 90 VAL A N 1
ATOM 683 C CA . VAL A 1 90 ? 5.816 -8.039 -4.601 1.00 95.25 90 VAL A CA 1
ATOM 684 C C . VAL A 1 90 ? 5.418 -8.931 -3.442 1.00 95.25 90 VAL A C 1
ATOM 686 O O . VAL A 1 90 ? 5.269 -8.450 -2.322 1.00 95.25 90 VAL A O 1
ATOM 689 N N . ALA A 1 91 ? 5.275 -10.236 -3.671 1.00 94.12 91 ALA A N 1
ATOM 690 C CA . ALA A 1 91 ? 4.877 -11.164 -2.620 1.00 94.12 91 ALA A CA 1
ATOM 691 C C . ALA A 1 91 ? 5.877 -11.151 -1.452 1.00 94.12 91 ALA A C 1
ATOM 693 O O . ALA A 1 91 ? 5.486 -11.222 -0.286 1.00 94.12 91 ALA A O 1
ATOM 694 N N . THR A 1 92 ? 7.172 -11.035 -1.757 1.00 94.00 92 THR A N 1
ATOM 695 C CA . THR A 1 92 ? 8.239 -10.936 -0.753 1.00 94.00 92 TH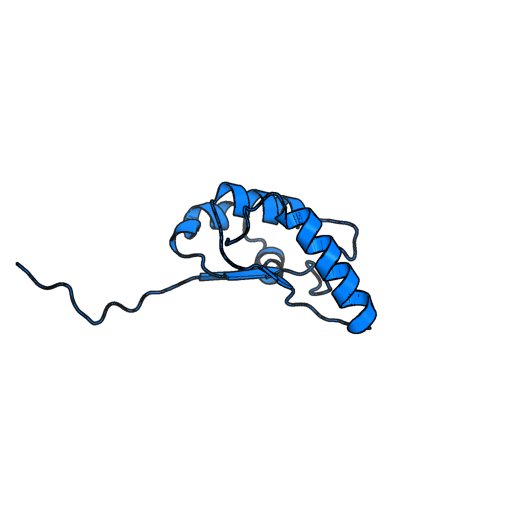R A CA 1
ATOM 696 C C . THR A 1 92 ? 8.184 -9.612 -0.004 1.00 94.00 92 THR A C 1
ATOM 698 O O . THR A 1 92 ? 8.254 -9.601 1.226 1.00 94.00 92 THR A O 1
ATOM 701 N N . TYR A 1 93 ? 8.003 -8.509 -0.724 1.00 93.44 93 TYR A N 1
ATOM 702 C CA . TYR A 1 93 ? 7.906 -7.180 -0.140 1.00 93.44 93 TYR A CA 1
ATOM 703 C C . TYR A 1 93 ? 6.673 -7.032 0.758 1.00 93.44 93 TYR A C 1
ATOM 705 O O . TYR A 1 93 ? 6.808 -6.612 1.906 1.00 93.44 93 TYR A O 1
ATOM 713 N N . LEU A 1 94 ? 5.493 -7.457 0.297 1.00 92.38 94 LEU A N 1
ATOM 714 C CA . LEU A 1 94 ? 4.267 -7.409 1.094 1.00 92.38 94 LEU A CA 1
ATOM 715 C C . LEU A 1 94 ? 4.395 -8.250 2.360 1.00 92.38 94 LEU A C 1
ATOM 717 O O . LEU A 1 94 ? 4.130 -7.731 3.436 1.00 92.38 94 LEU A O 1
ATOM 721 N N . ARG A 1 95 ? 4.913 -9.486 2.282 1.00 91.50 95 ARG A N 1
ATOM 722 C CA . ARG A 1 95 ? 5.186 -10.288 3.491 1.00 91.50 95 ARG A CA 1
ATOM 723 C C . ARG A 1 95 ? 6.066 -9.548 4.496 1.00 91.50 95 ARG A C 1
ATOM 725 O O . ARG A 1 95 ? 5.810 -9.638 5.692 1.00 91.50 95 ARG A O 1
ATOM 732 N N . LYS A 1 96 ? 7.090 -8.829 4.027 1.00 91.44 96 LYS A N 1
ATOM 733 C CA . LYS A 1 96 ? 7.972 -8.035 4.890 1.00 91.44 96 LYS A CA 1
ATOM 734 C C . LYS A 1 96 ? 7.187 -6.921 5.586 1.00 91.44 96 LYS A C 1
ATOM 736 O O . LYS A 1 96 ? 7.183 -6.878 6.815 1.00 91.44 96 LYS A O 1
ATOM 741 N N . ILE A 1 97 ? 6.520 -6.050 4.827 1.00 90.62 97 ILE A N 1
ATOM 742 C CA . ILE A 1 97 ? 5.899 -4.839 5.390 1.00 90.62 97 ILE A CA 1
ATOM 743 C C . ILE A 1 97 ? 4.591 -5.115 6.132 1.00 90.62 97 ILE A C 1
ATOM 745 O O . ILE A 1 97 ? 4.269 -4.404 7.073 1.00 90.62 97 ILE A O 1
ATOM 749 N N . THR A 1 98 ? 3.860 -6.173 5.779 1.00 88.56 98 THR A N 1
ATOM 750 C CA . THR A 1 98 ? 2.607 -6.535 6.453 1.00 88.56 98 THR A CA 1
ATOM 751 C C . THR A 1 98 ? 2.810 -7.566 7.557 1.00 88.56 98 THR A C 1
ATOM 753 O O . THR A 1 98 ? 1.839 -7.910 8.218 1.00 88.56 98 THR A O 1
ATOM 756 N N . SER A 1 99 ? 4.034 -8.053 7.808 1.00 84.00 99 SER A N 1
ATOM 757 C CA . SER A 1 99 ? 4.324 -8.969 8.932 1.00 84.00 99 SER A CA 1
ATOM 758 C C . SER A 1 99 ? 3.909 -8.396 10.293 1.00 84.00 99 SER A C 1
ATOM 760 O O . SER A 1 99 ? 3.630 -9.131 11.239 1.00 84.00 99 SER A O 1
ATOM 762 N N . VAL A 1 100 ? 3.841 -7.068 10.377 1.00 72.12 100 VAL A N 1
ATOM 763 C CA . VAL A 1 100 ? 3.413 -6.315 11.553 1.00 72.12 100 VAL A CA 1
ATOM 764 C C . VAL A 1 100 ? 1.891 -6.337 11.758 1.00 72.12 100 VAL A C 1
ATOM 766 O O . VAL A 1 100 ? 1.426 -6.087 12.872 1.00 72.12 100 VAL A O 1
ATOM 769 N N . ILE A 1 101 ? 1.127 -6.656 10.710 1.00 80.94 101 ILE A N 1
ATOM 770 C CA . ILE A 1 101 ? -0.329 -6.796 10.704 1.00 80.94 101 ILE A CA 1
ATOM 771 C C . ILE A 1 101 ? -0.628 -8.282 10.920 1.00 80.94 101 ILE A C 1
ATOM 773 O O . ILE A 1 101 ? -0.233 -9.127 10.118 1.00 80.94 101 ILE A O 1
ATOM 777 N N . LYS A 1 102 ? -1.287 -8.631 12.033 1.00 61.53 102 LYS A N 1
ATOM 778 C CA . LYS A 1 102 ? -1.584 -10.039 12.342 1.00 61.53 102 LYS A CA 1
ATOM 779 C C . LYS A 1 102 ? -2.379 -10.664 11.186 1.00 61.53 102 LYS A C 1
ATOM 781 O O . LYS A 1 102 ? -3.421 -10.108 10.835 1.00 61.53 102 LYS A O 1
ATOM 786 N N . PRO A 1 103 ? -1.936 -11.802 10.623 1.00 54.78 103 PRO A N 1
ATOM 787 C CA . PRO A 1 103 ? -2.678 -12.456 9.560 1.00 54.78 103 PRO A CA 1
ATOM 788 C C . PRO A 1 103 ? -4.054 -12.898 10.066 1.00 54.78 103 PRO A C 1
ATOM 790 O O . PRO A 1 103 ? -4.230 -13.247 11.238 1.00 54.78 103 PRO A O 1
ATOM 793 N N . PHE A 1 104 ? -5.029 -12.878 9.158 1.00 50.94 104 PHE A N 1
ATOM 794 C CA . PHE A 1 104 ? -6.234 -13.684 9.301 1.00 50.94 104 PHE A CA 1
ATOM 795 C C . PHE A 1 104 ? -5.773 -15.148 9.392 1.00 50.94 104 PHE A C 1
ATOM 797 O O . PHE A 1 104 ? -4.969 -15.556 8.555 1.00 50.94 104 PHE A O 1
ATOM 804 N N . LEU A 1 105 ? -6.204 -15.835 10.460 1.00 37.56 105 LEU A N 1
ATOM 805 C CA . LEU A 1 105 ? -5.843 -17.205 10.862 1.00 37.56 105 LEU A CA 1
ATOM 806 C C . LEU A 1 105 ? -5.501 -18.151 9.702 1.00 37.56 105 LEU A C 1
ATOM 808 O O . LEU A 1 105 ? -6.308 -18.216 8.747 1.00 37.56 105 LEU A O 1
#

Secondary structure (DSSP, 8-state):
-----TT-----EEEEHHHHHHTT--TTHHHHTTTTEEEEEE--TTSBPTTTTS-SSHHHHHHHHHHTT--SEEEE--B-SSHHHHHHHHHHHHHHHHTTSPPP-

Foldseek 3Di:
DDDPDPPDDQQADEAEPLVCLVVVPDLCVCLVRLVRYAYYEDDPVVQAAPCPPPDDPLLVSLVSCVVSLHAHDYYYRGDDPPCVVRVVVNVVRCCVSNVSRDYDD

Sequence (105 aa):
TPGANANAVKELLLADSYHMALEKEPLSVLSDTAHLLVHVHISEADRTYPGKYNGADLPEFADQLKAAGYKGRITAECRFTDFVTESAIVATYLRKITSVIKPFL

pLDDT: mean 88.31, std 13.77, range [37.56, 97.75]

Radius of gyration: 15.78 Å; chains: 1; bounding box: 53×31×37 Å